Protein AF-A0A9D8RLW2-F1 (afdb_monomer)

Solvent-accessible surface area (backbone atoms only — not comparable to full-atom values): 8619 Å² total; per-residue (Å²): 108,73,50,72,47,63,92,39,32,85,87,70,23,30,40,38,36,20,37,37,84,86,62,65,94,72,79,69,59,68,61,50,31,61,76,66,73,59,74,94,53,50,32,35,43,33,32,43,37,60,56,67,81,75,55,50,74,68,52,49,51,48,41,42,62,73,48,39,50,68,88,80,29,46,44,79,45,96,89,67,26,41,35,34,46,24,31,78,54,54,50,82,45,89,89,38,51,85,58,30,73,40,69,90,60,69,53,73,65,57,50,49,56,49,63,75,45,42,76,80,69,71,77,69,81,88,75,81,66,67,37,70,59,50,56,57,56,58,76,46,100,48,80,47,70

Structure (mmCIF, N/CA/C/O backbone):
data_AF-A0A9D8RLW2-F1
#
_entry.id   AF-A0A9D8RLW2-F1
#
loop_
_atom_site.group_PDB
_atom_site.id
_atom_site.type_symbol
_atom_site.label_atom_id
_atom_site.label_alt_id
_atom_site.label_comp_id
_atom_site.label_asym_id
_atom_site.label_entity_id
_atom_site.label_seq_id
_atom_site.pdbx_PDB_ins_code
_atom_site.Cartn_x
_atom_site.Cartn_y
_atom_site.Cartn_z
_atom_site.occupancy
_atom_site.B_iso_or_equiv
_atom_site.auth_seq_id
_atom_site.auth_comp_id
_atom_site.auth_asym_id
_atom_site.auth_atom_id
_atom_site.pdbx_PDB_model_num
ATOM 1 N N . ILE A 1 1 ? -6.262 9.352 7.633 1.00 93.19 1 ILE A N 1
ATOM 2 C CA . ILE A 1 1 ? -6.408 8.859 6.245 1.00 93.19 1 ILE A CA 1
ATOM 3 C C . ILE A 1 1 ? -6.520 10.095 5.387 1.00 93.19 1 ILE A C 1
ATOM 5 O O . ILE A 1 1 ? -7.357 10.932 5.705 1.00 93.19 1 ILE A O 1
ATOM 9 N N . SER A 1 2 ? -5.637 10.241 4.405 1.00 91.62 2 SER A N 1
ATOM 10 C CA . SER A 1 2 ? -5.565 11.438 3.558 1.00 91.62 2 SER A CA 1
ATOM 11 C C . SER A 1 2 ? -5.993 11.162 2.119 1.00 91.62 2 SER A C 1
ATOM 13 O O . SER A 1 2 ? -6.485 12.068 1.457 1.00 91.62 2 SER A O 1
ATOM 15 N N . LEU A 1 3 ? -5.854 9.917 1.648 1.00 97.00 3 LEU A N 1
ATOM 16 C CA . LEU A 1 3 ? -6.233 9.496 0.300 1.00 97.00 3 LEU A CA 1
ATOM 17 C C . LEU A 1 3 ? -6.981 8.159 0.342 1.00 97.00 3 LEU A C 1
ATOM 19 O O . LEU A 1 3 ? -6.824 7.369 1.279 1.00 97.00 3 LEU A O 1
ATOM 23 N N . PHE A 1 4 ? -7.759 7.900 -0.702 1.00 96.94 4 PHE A N 1
ATOM 24 C CA . PHE A 1 4 ? -8.468 6.645 -0.928 1.00 96.94 4 PHE A CA 1
ATOM 25 C C . PHE A 1 4 ? -8.503 6.318 -2.424 1.00 96.94 4 PHE A C 1
ATOM 27 O O . PHE A 1 4 ? -8.274 7.190 -3.264 1.00 96.94 4 PHE A O 1
ATOM 34 N N . ASP A 1 5 ? -8.790 5.063 -2.751 1.00 96.94 5 ASP A N 1
ATOM 35 C CA . ASP A 1 5 ? -8.936 4.591 -4.124 1.00 96.94 5 ASP A CA 1
ATOM 36 C C . ASP A 1 5 ? -10.059 3.549 -4.205 1.00 96.94 5 ASP A C 1
ATOM 38 O O . ASP A 1 5 ? -10.077 2.561 -3.466 1.00 96.94 5 ASP A O 1
ATOM 42 N N . THR A 1 6 ? -11.019 3.815 -5.092 1.00 96.62 6 THR A N 1
ATOM 43 C CA . THR A 1 6 ? -12.257 3.048 -5.265 1.00 96.62 6 THR A CA 1
ATOM 44 C C . THR A 1 6 ? -12.236 2.120 -6.475 1.00 96.62 6 THR A C 1
ATOM 46 O O . THR A 1 6 ? -13.228 1.454 -6.744 1.00 96.62 6 THR A O 1
ATOM 49 N N . ARG A 1 7 ? -11.123 2.014 -7.211 1.00 95.88 7 ARG A N 1
ATOM 50 C CA . ARG A 1 7 ? -11.063 1.217 -8.453 1.00 95.88 7 ARG A CA 1
ATOM 51 C C . ARG A 1 7 ? -11.430 -0.265 -8.282 1.00 95.88 7 ARG A C 1
ATOM 53 O O . ARG A 1 7 ? -11.754 -0.911 -9.269 1.00 95.88 7 ARG A O 1
ATOM 60 N N . PHE A 1 8 ? -11.401 -0.797 -7.057 1.00 96.19 8 PHE A N 1
ATOM 61 C CA . PHE A 1 8 ? -11.710 -2.200 -6.744 1.00 96.19 8 PHE A CA 1
ATOM 62 C C . PHE A 1 8 ? -13.019 -2.393 -5.961 1.00 96.19 8 PHE A C 1
ATOM 64 O O . PHE A 1 8 ? -13.349 -3.522 -5.588 1.00 96.19 8 PHE A O 1
ATOM 71 N N . THR A 1 9 ? -13.777 -1.325 -5.690 1.00 96.50 9 THR A N 1
ATOM 72 C CA . THR A 1 9 ? -14.960 -1.425 -4.824 1.00 96.50 9 THR A CA 1
ATOM 73 C C . THR A 1 9 ? -16.113 -2.148 -5.502 1.00 96.50 9 THR A C 1
ATOM 75 O O . THR A 1 9 ? -16.766 -2.958 -4.857 1.00 96.50 9 THR A O 1
ATOM 78 N N . GLU A 1 10 ? -16.361 -1.899 -6.788 1.00 94.69 10 GLU A N 1
ATOM 79 C CA . GLU A 1 10 ? -17.498 -2.503 -7.498 1.00 94.69 10 GLU A CA 1
ATOM 80 C C . GLU A 1 10 ? -17.283 -3.996 -7.764 1.00 94.69 10 GLU A C 1
ATOM 82 O O . GLU A 1 10 ? -18.154 -4.812 -7.474 1.00 94.69 10 GLU A O 1
ATOM 87 N N . GLU A 1 11 ? -16.105 -4.363 -8.272 1.00 95.44 11 GLU A N 1
ATOM 88 C CA . GLU A 1 11 ? -15.806 -5.742 -8.668 1.00 95.44 11 GLU A CA 1
ATOM 89 C C . GLU A 1 11 ? -15.497 -6.642 -7.463 1.00 95.44 11 GLU A C 1
ATOM 91 O O . GLU A 1 11 ? -15.974 -7.774 -7.385 1.00 95.44 11 GLU A O 1
ATOM 96 N N . TYR A 1 12 ? -14.737 -6.131 -6.489 1.00 95.19 12 TYR A N 1
ATOM 97 C CA . TYR A 1 12 ? -14.211 -6.940 -5.384 1.00 95.19 12 TYR A CA 1
ATOM 98 C C . TYR A 1 12 ? -14.771 -6.552 -4.013 1.00 95.19 12 TYR A C 1
ATOM 100 O O . TYR A 1 12 ? -14.544 -7.262 -3.034 1.00 95.19 12 TYR A O 1
ATOM 108 N N . GLY A 1 13 ? -15.496 -5.435 -3.899 1.00 96.81 13 GLY A N 1
ATOM 109 C CA . GLY A 1 13 ? -15.886 -4.892 -2.596 1.00 96.81 13 GLY A CA 1
ATOM 110 C C . GLY A 1 13 ? -14.693 -4.399 -1.774 1.00 96.81 13 GLY A C 1
ATOM 111 O O . GLY A 1 13 ? -14.792 -4.376 -0.547 1.00 96.81 13 GLY A O 1
ATOM 112 N N . LEU A 1 14 ? -13.571 -4.064 -2.426 1.00 98.00 14 LEU A N 1
ATOM 113 C CA . LEU A 1 14 ? -12.320 -3.656 -1.789 1.00 98.00 14 LEU A CA 1
ATOM 114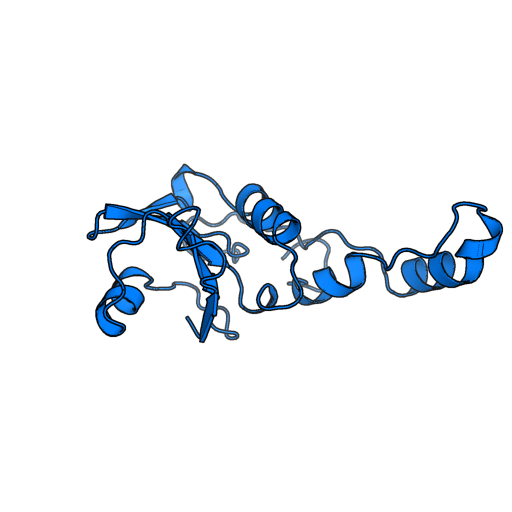 C C . LEU A 1 14 ? -12.120 -2.141 -1.891 1.00 98.00 14 LEU A C 1
ATOM 116 O O . LEU A 1 14 ? -11.953 -1.603 -2.985 1.00 98.00 14 LEU A O 1
ATOM 120 N N . LEU A 1 15 ? -12.076 -1.469 -0.742 1.00 98.44 15 LEU A N 1
ATOM 121 C CA . LEU A 1 15 ? -11.678 -0.068 -0.632 1.00 98.44 15 LEU A CA 1
ATOM 122 C C . LEU A 1 15 ? -10.208 0.029 -0.230 1.00 98.44 15 LEU A C 1
ATOM 124 O O . LEU A 1 15 ? -9.788 -0.558 0.772 1.00 98.44 15 LEU A O 1
ATOM 128 N N . LEU A 1 16 ? -9.427 0.808 -0.974 1.00 98.50 16 LEU A N 1
ATOM 129 C CA . LEU A 1 16 ? -8.058 1.113 -0.580 1.00 98.50 16 LEU A CA 1
ATOM 130 C C . LEU A 1 16 ? -8.022 2.451 0.145 1.00 98.50 16 LEU A C 1
ATOM 132 O O . LEU A 1 16 ? -8.545 3.453 -0.342 1.00 98.50 16 LEU A O 1
ATOM 136 N N . LEU A 1 17 ? -7.370 2.465 1.300 1.00 98.56 17 LEU A N 1
ATOM 137 C CA . LEU A 1 17 ? -7.137 3.660 2.095 1.00 98.56 17 LEU A CA 1
ATOM 138 C C . LEU A 1 17 ? -5.639 3.887 2.227 1.00 98.56 17 LEU A C 1
ATOM 140 O O . LEU A 1 17 ? -4.860 2.943 2.349 1.00 98.56 17 LEU A O 1
ATOM 144 N N . PHE A 1 18 ? -5.237 5.149 2.279 1.00 98.31 18 PHE A N 1
ATOM 145 C CA . PHE A 1 18 ? -3.853 5.526 2.514 1.00 98.31 18 PHE A CA 1
ATOM 146 C C . PHE A 1 18 ? -3.768 6.373 3.782 1.00 98.31 18 PHE A C 1
ATOM 148 O O . PHE A 1 18 ? -4.536 7.321 4.002 1.00 98.31 18 PHE A O 1
ATOM 155 N N . ALA A 1 19 ? -2.853 5.983 4.665 1.00 97.69 19 ALA A N 1
ATOM 156 C CA . ALA A 1 19 ? -2.574 6.713 5.887 1.00 97.69 19 ALA A CA 1
ATOM 157 C C . ALA A 1 19 ? -2.074 8.127 5.586 1.00 97.69 19 ALA A C 1
ATOM 159 O O . ALA A 1 19 ? -1.696 8.453 4.466 1.00 97.69 19 ALA A O 1
ATOM 160 N N . ASP A 1 20 ? -2.083 8.962 6.618 1.00 96.44 20 ASP A N 1
ATOM 161 C CA . ASP A 1 20 ? -1.548 10.312 6.515 1.00 96.44 20 ASP A CA 1
ATOM 162 C C . ASP A 1 20 ? -0.023 10.300 6.301 1.00 96.44 20 ASP A C 1
ATOM 164 O O . ASP A 1 20 ? 0.667 9.394 6.785 1.00 96.44 20 ASP A O 1
ATOM 168 N N . GLU A 1 21 ? 0.501 11.312 5.606 1.00 93.75 21 GLU A N 1
ATOM 169 C CA . GLU A 1 21 ? 1.930 11.449 5.308 1.00 93.75 21 GLU A CA 1
ATOM 170 C C . GLU A 1 21 ? 2.786 11.540 6.578 1.00 93.75 21 GLU A C 1
ATOM 172 O O . GLU A 1 21 ? 3.919 11.061 6.581 1.00 93.75 21 GLU A O 1
ATOM 177 N N . CYS A 1 22 ? 2.232 12.046 7.688 1.00 93.38 22 CYS A N 1
ATOM 178 C CA . CYS A 1 22 ? 2.922 12.073 8.982 1.00 93.38 22 CYS A CA 1
ATOM 179 C C . CYS A 1 22 ? 3.165 10.683 9.606 1.00 93.38 22 CYS A C 1
ATOM 181 O O . CYS A 1 22 ? 3.783 10.590 10.667 1.00 93.38 22 CYS A O 1
ATOM 183 N N . ARG A 1 23 ? 2.693 9.601 8.966 1.00 89.75 23 ARG A N 1
ATOM 184 C CA . ARG A 1 23 ? 2.850 8.197 9.389 1.00 89.75 23 ARG A CA 1
ATOM 185 C C . ARG A 1 23 ? 2.405 7.964 10.840 1.00 89.75 23 ARG A C 1
ATOM 187 O O . ARG A 1 23 ? 3.198 7.541 11.685 1.00 89.75 23 ARG A O 1
ATOM 194 N N . PRO A 1 24 ? 1.119 8.199 11.150 1.00 93.25 24 PRO A N 1
ATOM 195 C CA . PRO A 1 24 ? 0.625 8.086 12.512 1.00 93.25 24 PRO A CA 1
ATOM 196 C C . PRO A 1 24 ? 0.736 6.643 13.027 1.00 93.25 24 PRO A C 1
ATOM 198 O O . PRO A 1 24 ? 0.414 5.679 12.324 1.00 93.25 24 PRO A O 1
ATOM 201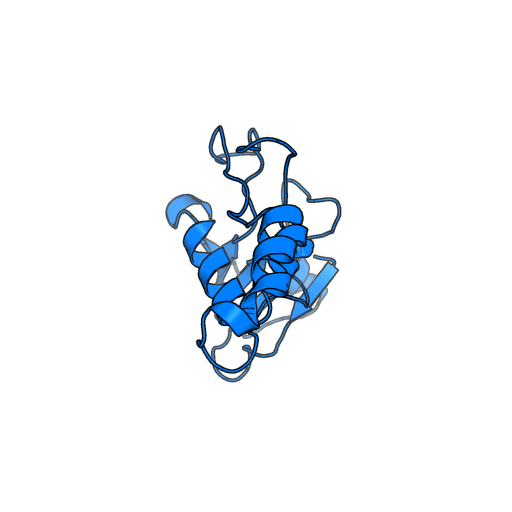 N N . ALA A 1 25 ? 1.130 6.489 14.294 1.00 91.56 25 ALA A N 1
ATOM 202 C CA . ALA A 1 25 ? 1.280 5.181 14.940 1.00 91.56 25 ALA A CA 1
ATOM 203 C C . ALA A 1 25 ? -0.023 4.358 14.925 1.00 91.56 25 ALA A C 1
ATOM 205 O O . ALA A 1 25 ? 0.002 3.133 14.807 1.00 91.56 25 ALA A O 1
ATOM 206 N N . LYS A 1 26 ? -1.175 5.032 15.003 1.00 92.31 26 LYS A N 1
ATOM 207 C CA . LYS A 1 26 ? -2.506 4.431 14.904 1.00 92.31 26 LYS A CA 1
ATOM 208 C C . LYS A 1 26 ? -3.333 5.173 13.864 1.00 92.31 26 LYS A C 1
ATOM 210 O O . LYS A 1 26 ? -3.256 6.393 13.767 1.00 92.31 26 LYS A O 1
ATOM 215 N N . VAL A 1 27 ? -4.138 4.426 13.120 1.00 96.38 27 VAL A N 1
ATOM 216 C CA . VAL A 1 27 ? -5.139 4.964 12.200 1.00 96.38 27 VAL A CA 1
ATOM 217 C C . VAL A 1 27 ? -6.478 4.382 12.609 1.00 96.38 27 VAL A C 1
ATOM 219 O O . VAL A 1 27 ? -6.628 3.163 12.659 1.00 96.38 27 VAL A O 1
ATOM 222 N N . ASP A 1 28 ? -7.424 5.257 12.924 1.00 96.69 28 ASP A N 1
ATOM 223 C CA . ASP A 1 28 ? -8.794 4.867 13.223 1.00 96.69 28 ASP A CA 1
ATOM 224 C C . ASP A 1 28 ? -9.590 4.805 11.915 1.00 96.69 28 ASP A C 1
ATOM 226 O O . ASP A 1 28 ? -10.055 5.820 11.390 1.00 96.69 28 ASP A O 1
ATOM 230 N N . VAL A 1 29 ? -9.627 3.609 11.325 1.00 98.00 29 VAL A N 1
ATOM 231 C CA . VAL A 1 29 ? -10.344 3.361 10.068 1.00 98.00 29 VAL A CA 1
ATOM 232 C C . VAL A 1 29 ? -11.847 3.418 10.298 1.00 98.00 29 VAL A C 1
ATOM 234 O O . VAL A 1 29 ? -12.554 4.006 9.491 1.00 98.00 29 VAL A O 1
ATOM 237 N N . GLU A 1 30 ? -12.332 2.865 11.406 1.00 96.88 30 GLU A N 1
ATOM 238 C CA . GLU A 1 30 ? -13.759 2.813 11.717 1.00 96.88 30 GLU A CA 1
ATOM 239 C C . GLU A 1 30 ? -14.347 4.220 11.864 1.00 96.88 30 GLU A C 1
ATOM 241 O O . GLU A 1 30 ? -15.344 4.559 11.224 1.00 96.88 30 GLU A O 1
ATOM 246 N N . GLU A 1 31 ? -13.663 5.088 12.611 1.00 97.06 31 GLU A N 1
ATOM 247 C CA . GLU A 1 31 ? -14.063 6.485 12.744 1.00 97.06 31 GLU A CA 1
ATOM 248 C C . GLU A 1 31 ? -14.020 7.228 11.401 1.00 97.06 31 GLU A C 1
ATOM 250 O O . GLU A 1 31 ? -14.863 8.090 11.140 1.00 97.06 31 GLU A O 1
ATOM 255 N N . TYR A 1 32 ? -13.066 6.895 10.525 1.00 97.69 32 TYR A N 1
ATOM 256 C CA . TYR A 1 32 ? -13.011 7.463 9.181 1.00 97.69 32 TYR A CA 1
ATOM 257 C C . TYR A 1 32 ? -14.204 7.029 8.324 1.00 97.69 32 TYR A C 1
ATOM 259 O O . TYR A 1 32 ? -14.834 7.891 7.711 1.00 97.69 32 TYR A O 1
ATOM 267 N N . LEU A 1 33 ? -14.555 5.739 8.299 1.00 97.19 33 LEU A N 1
ATOM 268 C CA . LEU A 1 33 ? -15.722 5.251 7.553 1.00 97.19 33 LEU A CA 1
ATOM 269 C C . LEU A 1 33 ? -17.002 5.926 8.051 1.00 97.19 33 LEU A C 1
ATOM 271 O O . LEU A 1 33 ? -17.756 6.494 7.259 1.00 97.19 33 LEU A O 1
ATOM 275 N N . ARG A 1 34 ? -17.188 5.960 9.378 1.00 96.12 34 ARG A N 1
ATOM 276 C CA . ARG A 1 34 ? -18.351 6.568 10.032 1.00 96.12 34 ARG A CA 1
ATOM 277 C C . ARG A 1 34 ? -18.490 8.049 9.690 1.00 96.12 34 ARG A C 1
ATOM 279 O O . ARG A 1 34 ? -19.570 8.490 9.304 1.00 96.12 34 ARG A O 1
ATOM 286 N N . LYS A 1 35 ? -17.408 8.827 9.813 1.00 97.19 35 LYS A N 1
ATOM 287 C CA . LYS A 1 35 ? -17.409 10.270 9.508 1.00 97.19 35 LYS A CA 1
ATOM 288 C C . LYS A 1 35 ? -17.717 10.576 8.046 1.00 97.19 35 LYS A C 1
ATOM 290 O O . LYS A 1 35 ? -18.293 11.622 7.770 1.00 97.19 35 LYS A O 1
ATOM 295 N N . ASN A 1 36 ? -17.332 9.688 7.134 1.00 96.75 36 ASN A N 1
ATOM 296 C CA . ASN A 1 36 ? -17.521 9.877 5.697 1.00 96.75 36 ASN A CA 1
ATOM 297 C C . ASN A 1 36 ? -18.753 9.142 5.149 1.00 96.75 36 ASN A C 1
ATOM 299 O O . ASN A 1 36 ? -18.957 9.134 3.939 1.00 96.75 36 ASN A O 1
ATOM 303 N N . ASN A 1 37 ? -19.578 8.547 6.018 1.00 95.50 37 ASN A N 1
ATOM 304 C CA . ASN A 1 37 ? -20.766 7.785 5.634 1.00 95.50 37 ASN A CA 1
ATOM 305 C C . ASN A 1 37 ? -20.462 6.685 4.592 1.00 95.50 37 ASN A C 1
ATOM 307 O O . ASN A 1 37 ? -21.233 6.469 3.656 1.00 95.50 37 AS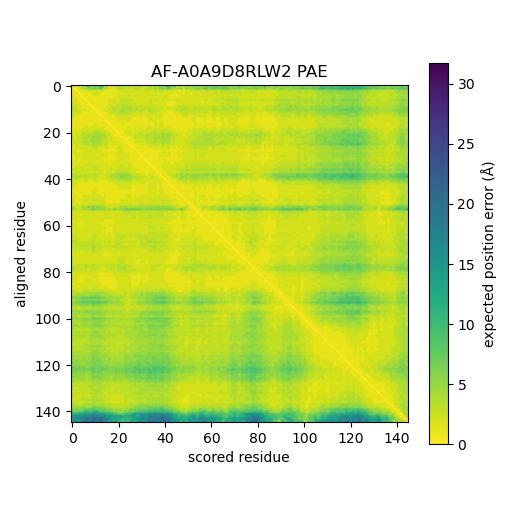N A O 1
ATOM 311 N N . ILE A 1 38 ? -19.310 6.025 4.742 1.00 94.94 38 ILE A N 1
ATOM 312 C CA . ILE A 1 38 ? -18.880 4.918 3.886 1.00 94.94 38 ILE A CA 1
ATOM 313 C C . ILE A 1 38 ? -19.406 3.623 4.498 1.00 94.94 38 ILE A C 1
ATOM 315 O O . ILE A 1 38 ? -19.054 3.292 5.626 1.00 94.94 38 ILE A O 1
ATOM 319 N N . HIS A 1 39 ? -20.216 2.895 3.732 1.00 90.38 39 HIS A N 1
ATOM 320 C CA . HIS A 1 39 ? -20.864 1.643 4.136 1.00 90.38 39 HIS A CA 1
ATOM 321 C C . HIS A 1 39 ? -20.843 0.644 2.973 1.00 90.38 39 HIS A C 1
ATOM 323 O O . HIS A 1 39 ? -20.488 1.007 1.851 1.00 90.38 39 HIS A O 1
ATOM 329 N N . ASN A 1 40 ?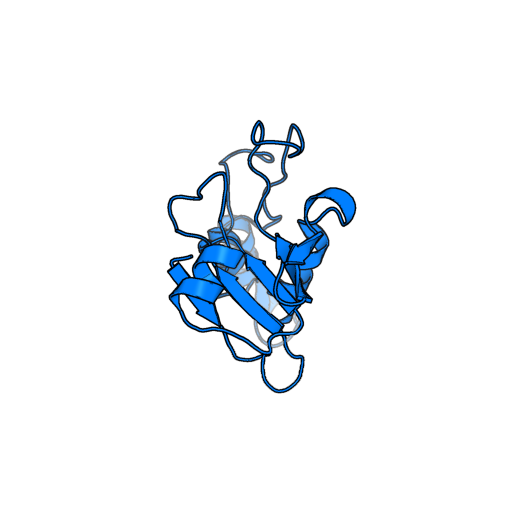 -21.283 -0.596 3.215 1.00 89.31 40 ASN A N 1
ATOM 330 C CA . ASN A 1 40 ? -21.402 -1.662 2.204 1.00 89.31 40 ASN A CA 1
ATOM 331 C C . ASN A 1 40 ? -20.080 -2.039 1.507 1.00 89.31 40 ASN A C 1
ATOM 333 O O . ASN A 1 40 ? -20.081 -2.557 0.389 1.00 89.31 40 ASN A O 1
ATOM 337 N N . ILE A 1 41 ? -18.949 -1.808 2.170 1.00 95.62 41 ILE A N 1
ATOM 338 C CA . ILE A 1 41 ? -17.638 -2.292 1.738 1.00 95.62 41 ILE A CA 1
ATOM 339 C C . ILE A 1 41 ? -17.402 -3.658 2.382 1.00 95.62 41 ILE A C 1
ATOM 341 O O . ILE A 1 41 ? -17.786 -3.877 3.521 1.00 95.62 41 ILE A O 1
ATOM 345 N N . LYS A 1 42 ? -16.798 -4.607 1.665 1.00 97.31 42 LYS A N 1
ATOM 346 C CA . LYS A 1 42 ? -16.495 -5.936 2.231 1.00 97.31 42 LYS A CA 1
ATOM 347 C C . LYS A 1 42 ? -15.101 -5.966 2.841 1.00 97.31 42 LYS A C 1
ATOM 349 O O . LYS A 1 42 ? -14.897 -6.500 3.930 1.00 97.31 42 LYS A O 1
ATOM 354 N N . TYR A 1 43 ? -14.147 -5.382 2.123 1.00 98.31 43 TYR A N 1
ATOM 355 C CA . TYR A 1 43 ? -12.729 -5.441 2.432 1.00 98.31 43 TYR A CA 1
ATOM 356 C C . TYR A 1 43 ? -12.122 -4.046 2.407 1.00 98.31 43 TYR A C 1
ATOM 358 O O . TYR A 1 43 ? -12.441 -3.227 1.545 1.00 98.31 43 TYR A O 1
ATOM 366 N N . ILE A 1 44 ? -11.200 -3.791 3.326 1.00 98.62 44 ILE A N 1
ATOM 367 C CA . ILE A 1 44 ? -10.442 -2.545 3.377 1.00 98.62 44 ILE A CA 1
ATOM 368 C C . ILE A 1 44 ? -8.964 -2.890 3.471 1.00 98.62 44 ILE A C 1
ATOM 370 O O . ILE A 1 44 ? -8.564 -3.637 4.359 1.00 98.62 44 ILE A O 1
ATOM 374 N N . ALA A 1 45 ? -8.145 -2.313 2.597 1.00 98.50 45 ALA A N 1
ATOM 375 C CA . ALA A 1 45 ? -6.693 -2.389 2.706 1.00 98.50 45 ALA A CA 1
ATOM 376 C C . ALA A 1 45 ? -6.124 -0.996 2.988 1.00 98.50 45 ALA A C 1
ATOM 378 O O . ALA A 1 45 ? -6.342 -0.058 2.220 1.00 98.50 45 ALA A O 1
ATOM 379 N N . LEU A 1 46 ? -5.410 -0.857 4.105 1.00 98.69 46 LEU A N 1
ATOM 380 C CA . LEU A 1 46 ? -4.793 0.397 4.531 1.00 98.69 46 LEU A CA 1
ATOM 381 C C . LEU A 1 46 ? -3.288 0.380 4.240 1.00 98.69 46 LEU A C 1
ATOM 383 O O . LEU A 1 46 ? -2.564 -0.419 4.825 1.00 98.69 46 LEU A O 1
ATOM 387 N N . PHE A 1 47 ? -2.806 1.304 3.414 1.00 98.25 47 PHE A N 1
ATOM 388 C CA . PHE A 1 47 ? -1.397 1.433 3.025 1.00 98.25 47 PHE A CA 1
ATOM 389 C C . PHE A 1 47 ? -0.738 2.698 3.589 1.00 98.25 47 PHE A C 1
ATOM 391 O O . PHE A 1 47 ? -1.409 3.608 4.082 1.00 98.25 47 PHE A O 1
ATOM 398 N N . ASP A 1 48 ? 0.597 2.761 3.539 1.00 96.56 48 ASP A N 1
ATOM 399 C CA . ASP A 1 48 ? 1.326 4.013 3.767 1.00 96.56 48 ASP A CA 1
ATOM 400 C C . ASP A 1 48 ? 0.971 5.035 2.677 1.00 96.56 48 ASP A C 1
ATOM 402 O O . ASP A 1 48 ? 0.721 4.667 1.528 1.00 96.56 48 ASP A O 1
ATOM 406 N N . TYR A 1 49 ? 1.021 6.325 3.018 1.00 97.12 49 TYR A N 1
ATOM 407 C CA . TYR A 1 49 ? 0.777 7.425 2.080 1.00 97.12 49 TYR A CA 1
ATOM 408 C C . TYR A 1 49 ? 1.589 7.291 0.783 1.00 97.12 49 TYR A C 1
ATOM 410 O O . TYR A 1 49 ? 1.076 7.484 -0.316 1.00 97.12 49 TYR A O 1
ATOM 418 N N . GLN A 1 50 ? 2.856 6.890 0.903 1.00 95.31 50 GLN A N 1
ATOM 419 C CA . GLN A 1 50 ? 3.806 6.807 -0.204 1.00 95.31 50 GLN A CA 1
ATOM 420 C C . G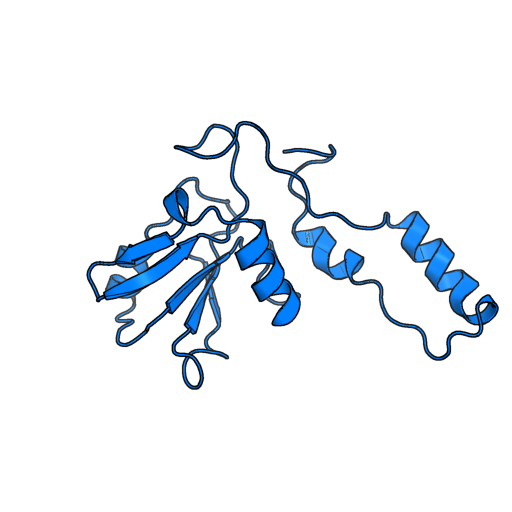LN A 1 50 ? 3.455 5.737 -1.255 1.00 95.31 50 GLN A C 1
ATOM 422 O O . GLN A 1 50 ? 4.000 5.774 -2.361 1.00 95.31 50 GLN A O 1
ATOM 427 N N . ALA A 1 51 ? 2.545 4.808 -0.941 1.00 96.44 51 ALA A N 1
ATOM 428 C CA . ALA A 1 51 ? 2.021 3.839 -1.901 1.00 96.44 51 ALA A CA 1
ATOM 429 C C . ALA A 1 51 ? 0.941 4.434 -2.829 1.00 96.44 51 ALA A C 1
ATOM 431 O O . ALA A 1 51 ? 0.645 3.848 -3.870 1.00 96.44 51 ALA A O 1
ATOM 432 N N . ALA A 1 52 ? 0.359 5.589 -2.488 1.00 95.81 52 ALA A N 1
ATOM 433 C CA . ALA A 1 52 ? -0.748 6.186 -3.231 1.00 95.81 52 ALA A CA 1
ATOM 434 C C . ALA A 1 52 ? -0.297 6.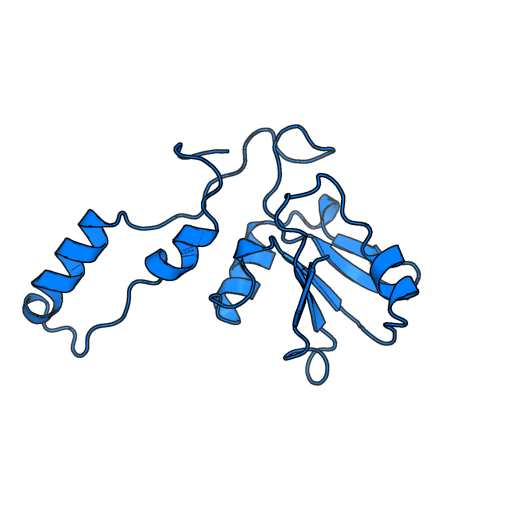761 -4.581 1.00 95.81 52 ALA A C 1
ATOM 436 O O . ALA A 1 52 ? 0.519 7.683 -4.630 1.00 95.81 52 ALA A O 1
ATOM 437 N N . GLY A 1 53 ? -0.842 6.232 -5.684 1.00 90.94 53 GLY A N 1
ATOM 438 C CA . GLY A 1 53 ? -0.622 6.733 -7.047 1.00 90.94 53 GLY A CA 1
ATOM 439 C C . GLY A 1 53 ? 0.356 5.922 -7.915 1.00 90.94 53 GLY A C 1
ATOM 440 O O . GLY A 1 53 ? -0.062 5.438 -8.962 1.00 90.94 53 GLY A O 1
ATOM 441 N N . PRO A 1 54 ? 1.645 5.759 -7.548 1.00 86.81 54 PRO A N 1
ATOM 442 C CA . PRO A 1 54 ? 2.658 5.170 -8.427 1.00 86.81 54 PRO A CA 1
ATOM 443 C C . PRO A 1 54 ? 2.638 3.636 -8.448 1.00 86.81 54 PRO A C 1
ATOM 445 O O . PRO A 1 54 ? 3.334 3.040 -9.267 1.00 86.81 54 PRO A O 1
ATOM 448 N N . MET A 1 55 ? 1.914 3.003 -7.523 1.00 95.44 55 MET A N 1
ATOM 449 C CA . MET A 1 55 ? 1.851 1.551 -7.399 1.00 95.44 55 MET A CA 1
ATOM 450 C C . MET A 1 55 ? 0.796 0.976 -8.342 1.00 95.44 55 MET A C 1
ATOM 452 O O . MET A 1 55 ? -0.332 1.467 -8.427 1.00 95.44 55 MET A O 1
ATOM 456 N N . THR A 1 56 ? 1.165 -0.094 -9.037 1.00 95.62 56 THR A N 1
ATOM 457 C CA . THR A 1 56 ? 0.231 -0.910 -9.816 1.00 95.62 56 THR A CA 1
ATOM 458 C C . THR A 1 56 ? -0.627 -1.781 -8.886 1.00 95.62 56 THR A C 1
ATOM 460 O O . THR A 1 56 ? -0.273 -1.965 -7.717 1.00 95.62 56 THR A O 1
ATOM 463 N N . PRO A 1 57 ? -1.732 -2.374 -9.377 1.00 96.50 57 PRO A N 1
ATOM 464 C CA . PRO A 1 57 ? -2.526 -3.315 -8.585 1.00 96.50 57 PRO A CA 1
ATOM 465 C C . PRO A 1 57 ? -1.691 -4.478 -8.025 1.00 96.50 57 PRO A C 1
ATOM 467 O O . PRO A 1 57 ? -1.825 -4.832 -6.856 1.00 96.50 57 PRO A O 1
ATOM 470 N N . SER A 1 58 ? -0.770 -5.019 -8.828 1.00 96.25 58 SER A N 1
ATOM 471 C CA . SER A 1 58 ? 0.132 -6.096 -8.405 1.00 96.25 58 SER A CA 1
ATOM 472 C C . SER A 1 58 ? 1.109 -5.649 -7.317 1.00 96.25 58 SER A C 1
ATOM 474 O O . SER A 1 58 ? 1.382 -6.415 -6.396 1.00 96.25 58 SER A O 1
ATOM 476 N N . ASP A 1 59 ? 1.604 -4.408 -7.383 1.00 96.62 59 ASP A N 1
ATOM 477 C CA . ASP A 1 59 ? 2.479 -3.861 -6.342 1.00 96.62 59 ASP A CA 1
ATOM 478 C C . ASP A 1 59 ? 1.717 -3.715 -5.015 1.00 96.62 59 ASP A C 1
ATOM 480 O O . ASP A 1 59 ? 2.235 -4.073 -3.962 1.00 96.62 59 ASP A O 1
ATOM 484 N N . LEU A 1 60 ? 0.469 -3.234 -5.057 1.00 97.38 60 LEU A N 1
ATOM 485 C CA . LEU A 1 60 ? -0.379 -3.083 -3.869 1.00 97.38 60 LEU A CA 1
ATOM 486 C C . LEU A 1 60 ? -0.733 -4.435 -3.247 1.00 97.38 60 LEU A C 1
ATOM 488 O O . LEU A 1 60 ? -0.663 -4.580 -2.028 1.00 97.38 60 LEU A O 1
ATOM 492 N N . LEU A 1 61 ? -1.053 -5.437 -4.071 1.00 96.94 61 LEU A N 1
ATOM 493 C CA . LEU A 1 61 ? -1.265 -6.804 -3.599 1.00 96.94 61 LEU A CA 1
ATOM 494 C C . LEU A 1 61 ? 0.001 -7.357 -2.936 1.00 96.94 61 LEU A C 1
ATOM 496 O O . LEU A 1 61 ? -0.067 -7.909 -1.839 1.00 96.94 61 LEU A O 1
ATOM 500 N N . TRP A 1 62 ? 1.162 -7.177 -3.565 1.00 96.62 62 TRP A N 1
ATOM 501 C CA . TRP A 1 62 ? 2.435 -7.593 -2.983 1.00 96.62 62 TRP A CA 1
ATOM 502 C C . TRP A 1 62 ? 2.699 -6.915 -1.634 1.00 96.62 62 TRP A C 1
ATOM 504 O O . TRP A 1 62 ? 3.002 -7.612 -0.668 1.00 96.62 62 TRP A O 1
ATOM 514 N N . LEU A 1 63 ? 2.527 -5.593 -1.535 1.00 96.50 63 LEU A N 1
ATOM 515 C CA . LEU A 1 63 ? 2.702 -4.854 -0.280 1.00 96.50 63 LEU A CA 1
ATOM 516 C C . LEU A 1 63 ? 1.745 -5.347 0.809 1.00 96.50 63 LEU A C 1
ATOM 518 O O . LEU A 1 63 ? 2.171 -5.558 1.942 1.00 96.50 63 LEU A O 1
ATOM 522 N N . ALA A 1 64 ? 0.477 -5.575 0.462 1.00 97.19 64 ALA A N 1
ATOM 523 C CA . ALA A 1 64 ? -0.528 -6.093 1.382 1.00 97.19 64 ALA A CA 1
ATOM 524 C C . ALA A 1 64 ? -0.143 -7.459 1.957 1.00 97.19 64 ALA A C 1
ATOM 526 O O . ALA A 1 64 ? -0.266 -7.683 3.158 1.00 97.19 64 ALA A O 1
ATOM 527 N N . MET A 1 65 ? 0.378 -8.354 1.121 1.00 95.25 65 MET A N 1
ATOM 528 C CA . MET A 1 65 ? 0.777 -9.688 1.565 1.00 95.25 65 MET A CA 1
ATOM 529 C C . MET A 1 65 ? 2.121 -9.693 2.301 1.00 95.25 65 MET A C 1
ATOM 531 O O . MET A 1 65 ? 2.300 -10.466 3.238 1.00 95.25 65 MET A O 1
ATOM 535 N N . ALA A 1 66 ? 3.069 -8.846 1.897 1.00 94.69 66 ALA A N 1
ATOM 536 C CA . ALA A 1 66 ? 4.413 -8.816 2.469 1.00 94.69 66 ALA A CA 1
ATOM 537 C C . ALA A 1 66 ? 4.474 -8.100 3.826 1.00 94.69 66 ALA A C 1
ATOM 539 O O . ALA A 1 66 ? 5.283 -8.467 4.680 1.00 94.69 66 ALA A O 1
ATOM 540 N N . ASN A 1 67 ? 3.630 -7.087 4.039 1.00 95.81 67 ASN A N 1
ATOM 541 C CA . ASN A 1 67 ? 3.696 -6.252 5.239 1.00 95.81 67 ASN A CA 1
ATOM 542 C C . ASN A 1 67 ? 2.831 -6.758 6.398 1.00 95.81 67 ASN A C 1
ATOM 544 O O . ASN A 1 67 ? 2.933 -6.218 7.505 1.00 95.81 67 ASN A O 1
ATOM 548 N N . SER A 1 68 ? 1.988 -7.765 6.172 1.00 95.25 68 SER A N 1
ATOM 549 C CA . SER A 1 68 ? 0.941 -8.135 7.120 1.00 95.25 68 SER A CA 1
ATOM 550 C C . SER A 1 68 ? 1.170 -9.490 7.793 1.00 95.25 68 SER A C 1
ATOM 552 O O . SER A 1 68 ? 1.473 -10.491 7.153 1.00 95.25 68 SER A O 1
ATOM 554 N N . ASP A 1 69 ? 0.965 -9.526 9.111 1.00 95.81 69 ASP A N 1
ATOM 555 C CA . ASP A 1 69 ? 0.726 -10.754 9.878 1.00 95.81 69 ASP A CA 1
ATOM 556 C C . ASP A 1 69 ? -0.787 -10.859 10.130 1.00 95.81 69 ASP A C 1
ATOM 558 O O . ASP A 1 69 ? -1.343 -9.953 10.762 1.00 95.81 69 ASP A O 1
ATOM 562 N N . PRO A 1 70 ? -1.469 -11.937 9.693 1.00 95.38 70 PRO A N 1
ATOM 563 C CA . PRO A 1 70 ? -2.918 -12.059 9.835 1.00 95.38 70 PRO A CA 1
ATOM 564 C C . PRO A 1 70 ? -3.440 -11.870 11.262 1.00 95.38 70 PRO A C 1
ATOM 566 O O . PRO A 1 70 ? -4.503 -11.291 11.448 1.00 95.38 70 PRO A O 1
ATOM 569 N N . ARG A 1 71 ? -2.704 -12.307 12.292 1.00 95.75 71 ARG A N 1
ATOM 570 C CA . ARG A 1 71 ? -3.160 -12.183 13.689 1.00 95.75 71 ARG A CA 1
ATOM 571 C C . ARG A 1 71 ? -3.097 -10.749 14.199 1.00 95.75 71 ARG A C 1
ATOM 573 O O . ARG A 1 71 ? -3.850 -10.390 15.099 1.00 95.75 71 ARG A O 1
ATOM 580 N N . ARG A 1 72 ? -2.165 -9.951 13.679 1.00 95.12 72 ARG A N 1
ATOM 581 C CA . ARG A 1 72 ? -1.925 -8.574 14.132 1.00 95.12 72 ARG A CA 1
ATOM 582 C C . ARG A 1 72 ? -2.690 -7.554 13.295 1.00 95.12 72 ARG A C 1
ATOM 584 O O . ARG A 1 72 ? -3.224 -6.589 13.842 1.00 95.12 72 ARG A O 1
ATOM 591 N N . ASP A 1 73 ? -2.673 -7.741 11.981 1.00 97.50 73 ASP A N 1
ATOM 592 C CA . ASP A 1 73 ? -3.018 -6.701 11.015 1.00 97.50 73 ASP A CA 1
ATOM 593 C C . ASP A 1 73 ? -4.394 -6.893 10.374 1.00 97.50 73 ASP A C 1
ATOM 595 O O . ASP A 1 73 ? -4.883 -5.959 9.740 1.00 97.50 73 ASP A O 1
ATOM 599 N N . VAL A 1 74 ? -5.030 -8.057 10.553 1.00 97.81 74 VAL A N 1
ATOM 600 C CA . VAL A 1 74 ? -6.399 -8.299 10.085 1.00 97.81 74 VAL A CA 1
ATOM 601 C C . VAL A 1 74 ? -7.388 -8.109 11.228 1.00 97.81 74 VAL A C 1
ATOM 603 O O . VAL A 1 74 ? -7.218 -8.672 12.310 1.00 97.81 74 VAL A O 1
ATOM 606 N N . LYS A 1 75 ? -8.433 -7.310 11.000 1.00 97.31 75 LYS A N 1
ATOM 607 C CA . LYS A 1 75 ? -9.480 -7.023 11.989 1.00 97.31 75 LYS A CA 1
ATOM 608 C C . LYS A 1 75 ? -10.857 -7.031 11.343 1.00 97.31 75 LYS A C 1
ATOM 610 O O . LYS A 1 75 ? -11.016 -6.509 10.246 1.00 97.31 75 LYS A O 1
ATOM 615 N N . LEU A 1 76 ? -11.845 -7.565 12.053 1.00 97.81 76 LEU A N 1
ATOM 616 C CA . LEU A 1 76 ? -13.254 -7.345 11.737 1.00 97.81 76 LEU A CA 1
ATOM 617 C C . LEU A 1 76 ? -13.696 -6.036 12.401 1.00 97.81 76 LEU A C 1
ATOM 619 O O . LEU A 1 76 ? -13.541 -5.889 13.615 1.00 97.81 76 LEU A O 1
ATOM 623 N N . LEU A 1 77 ? -14.183 -5.085 11.609 1.00 96.94 77 LEU A N 1
ATOM 624 C CA . LEU A 1 77 ? -14.715 -3.811 12.096 1.00 96.94 77 LEU A CA 1
ATOM 625 C C . LEU A 1 77 ? -16.187 -3.958 12.507 1.00 96.94 77 LEU A C 1
ATOM 627 O O . LEU A 1 77 ? -16.835 -4.957 12.187 1.00 96.94 77 LEU A O 1
ATOM 631 N N . SER A 1 78 ? -16.729 -2.967 13.219 1.00 94.38 78 SER A N 1
ATOM 632 C CA . SER A 1 78 ? -18.109 -3.024 13.726 1.00 94.38 78 SER A CA 1
ATOM 633 C C . SER A 1 78 ? -19.177 -3.082 12.625 1.00 94.38 78 SER A C 1
ATOM 635 O O . SER A 1 78 ? -20.235 -3.669 12.851 1.00 94.38 78 SER A O 1
ATOM 637 N N . GLY A 1 79 ? -18.901 -2.532 11.436 1.00 92.44 79 GLY A N 1
ATOM 638 C CA . GLY A 1 79 ? -19.779 -2.596 10.263 1.00 92.44 79 GLY A CA 1
ATOM 639 C C . GLY A 1 79 ? -19.738 -3.935 9.519 1.00 92.44 79 GLY A C 1
ATOM 640 O O . GLY A 1 79 ? -20.508 -4.140 8.582 1.00 92.44 79 GLY A O 1
ATOM 641 N N . GLY A 1 80 ? -18.887 -4.874 9.950 1.00 94.94 80 GLY A N 1
ATOM 642 C CA . GLY A 1 80 ? -18.703 -6.178 9.310 1.00 94.94 80 GLY A CA 1
ATOM 643 C C . GLY A 1 80 ? -17.607 -6.206 8.243 1.00 94.94 80 GLY A C 1
ATOM 644 O O . GLY A 1 80 ? -17.387 -7.252 7.633 1.00 94.94 80 GLY A O 1
ATOM 645 N N . GLU A 1 81 ? -16.895 -5.099 8.026 1.00 97.50 81 GLU A N 1
ATOM 646 C CA . GLU A 1 81 ? -15.786 -5.025 7.078 1.00 97.50 81 GLU A CA 1
ATOM 647 C C . GLU A 1 81 ? -14.541 -5.732 7.613 1.00 97.50 81 GLU A C 1
ATOM 649 O O . GLU A 1 81 ? -14.179 -5.607 8.787 1.00 97.50 81 GLU A O 1
ATOM 654 N N . LEU A 1 82 ? -13.826 -6.425 6.727 1.00 98.06 82 LEU A N 1
ATOM 655 C CA . LEU A 1 82 ? -12.512 -6.969 7.043 1.00 98.06 82 LEU A CA 1
ATOM 656 C C . LEU A 1 82 ? -11.427 -5.949 6.679 1.00 98.06 82 LEU A C 1
ATOM 658 O O . LEU A 1 82 ? -11.172 -5.684 5.503 1.00 98.06 82 LEU A O 1
ATOM 662 N N . LEU A 1 83 ? -10.769 -5.394 7.691 1.00 98.44 83 LEU A N 1
ATOM 663 C CA . LEU A 1 83 ? -9.624 -4.504 7.542 1.00 98.44 83 LEU A CA 1
ATOM 664 C C . LEU A 1 83 ? -8.320 -5.301 7.512 1.00 98.44 83 LEU A C 1
ATOM 666 O O . LEU A 1 83 ? -8.060 -6.084 8.420 1.00 98.44 83 LEU A O 1
ATOM 670 N N . LEU A 1 84 ? -7.469 -5.001 6.535 1.00 98.44 84 LEU A N 1
ATOM 671 C CA . LEU A 1 84 ? -6.058 -5.357 6.473 1.00 98.44 84 LEU A CA 1
ATOM 672 C C . LEU A 1 84 ? -5.199 -4.089 6.623 1.00 98.44 84 LEU A C 1
ATOM 674 O O . LEU A 1 84 ? -5.161 -3.244 5.726 1.00 98.44 84 LEU A O 1
ATOM 678 N N . ASP A 1 85 ? -4.478 -3.949 7.738 1.00 97.94 85 ASP A N 1
ATOM 679 C CA . ASP A 1 85 ? -3.439 -2.920 7.885 1.00 97.94 85 ASP A CA 1
ATOM 680 C C . ASP A 1 85 ? -2.160 -3.386 7.161 1.00 97.94 85 ASP A C 1
ATOM 682 O O . ASP A 1 85 ? -1.347 -4.142 7.697 1.00 97.94 85 ASP A O 1
ATOM 686 N N . ALA A 1 86 ? -1.988 -2.938 5.919 1.00 97.81 86 ALA A N 1
ATOM 687 C CA . ALA A 1 86 ? -0.854 -3.230 5.038 1.00 97.81 86 ALA A CA 1
ATOM 688 C C . ALA A 1 86 ? 0.291 -2.204 5.152 1.00 97.81 86 ALA A C 1
ATOM 690 O O . ALA A 1 86 ? 1.253 -2.236 4.376 1.00 97.81 86 ALA A O 1
ATOM 691 N N . ARG A 1 87 ? 0.213 -1.270 6.108 1.00 97.06 87 ARG A N 1
ATOM 692 C CA . ARG A 1 87 ? 1.264 -0.268 6.322 1.00 97.06 87 ARG A CA 1
ATOM 693 C C . ARG A 1 87 ? 2.548 -0.927 6.789 1.00 97.06 87 ARG A C 1
ATOM 695 O O . ARG A 1 87 ? 2.526 -1.922 7.515 1.00 97.06 87 ARG A O 1
ATOM 702 N N . SER A 1 88 ? 3.665 -0.307 6.453 1.00 95.00 88 SER A N 1
ATOM 703 C CA . SER A 1 88 ? 4.974 -0.639 6.994 1.00 95.00 88 SER A CA 1
ATOM 704 C C . SER A 1 88 ? 4.953 -0.539 8.518 1.00 95.00 88 SER A C 1
ATOM 706 O O . SER A 1 88 ? 4.385 0.397 9.093 1.00 95.00 88 SER A O 1
ATOM 708 N N . LYS A 1 89 ? 5.575 -1.498 9.204 1.00 93.88 89 LYS A N 1
ATOM 709 C CA . LYS A 1 89 ? 5.443 -1.609 10.660 1.00 93.88 89 LYS A CA 1
ATOM 710 C C . LYS A 1 89 ? 6.516 -0.797 11.370 1.00 93.88 89 LYS A C 1
ATOM 712 O O . LYS A 1 89 ? 7.685 -1.151 11.338 1.00 93.88 89 LYS A O 1
ATOM 717 N N . HIS A 1 90 ? 6.098 0.283 12.033 1.00 89.81 90 HIS A N 1
ATOM 718 C CA . HIS A 1 90 ? 6.983 1.121 12.846 1.00 89.81 90 HIS A CA 1
ATOM 719 C C . HIS A 1 90 ? 7.524 0.336 14.046 1.00 89.81 90 HIS A C 1
ATOM 721 O O . HIS A 1 90 ? 6.717 -0.073 14.894 1.00 89.81 90 HIS A O 1
ATOM 727 N N . PRO A 1 91 ? 8.852 0.151 14.169 1.00 89.88 91 PRO A N 1
ATOM 728 C CA . PRO A 1 91 ? 9.444 -0.488 15.337 1.00 89.88 91 PRO A CA 1
ATOM 729 C C . PRO A 1 91 ? 9.054 0.229 16.633 1.00 89.88 91 PRO A C 1
ATOM 731 O O . PRO A 1 91 ? 9.013 1.457 16.690 1.00 89.88 91 PRO A O 1
ATOM 734 N N . GLY A 1 92 ? 8.729 -0.524 17.683 1.00 88.31 92 GLY A N 1
ATOM 735 C CA . GLY A 1 92 ? 8.338 0.042 18.983 1.00 88.31 92 GLY A CA 1
ATOM 736 C C . GLY A 1 92 ? 6.886 0.530 19.083 1.00 88.31 92 GLY A C 1
ATOM 737 O O . GLY A 1 92 ? 6.471 0.970 20.153 1.00 88.31 92 GLY A O 1
ATOM 738 N N . VAL A 1 93 ? 6.084 0.416 18.019 1.00 90.75 93 VAL A N 1
ATOM 739 C CA . VAL A 1 93 ? 4.642 0.704 18.070 1.00 90.75 93 VAL A CA 1
ATOM 740 C C . VAL A 1 93 ? 3.852 -0.585 18.288 1.00 90.75 93 VAL A C 1
ATOM 742 O O . VAL A 1 93 ? 3.794 -1.450 17.418 1.00 90.75 93 VAL A O 1
ATOM 745 N N . GLY A 1 94 ? 3.182 -0.694 19.436 1.00 89.94 94 GLY A N 1
ATOM 746 C CA . GLY A 1 94 ? 2.263 -1.798 19.724 1.00 89.94 94 GLY A CA 1
ATOM 747 C C . GLY A 1 94 ? 2.923 -3.175 19.594 1.00 89.94 94 GLY A C 1
ATOM 748 O O . GLY A 1 94 ? 3.924 -3.448 20.245 1.00 89.94 94 GLY A O 1
ATOM 749 N N . GLN A 1 95 ? 2.342 -4.038 18.757 1.00 92.75 95 GLN A N 1
ATOM 750 C CA . GLN A 1 95 ? 2.820 -5.407 18.506 1.00 92.75 95 GLN A CA 1
ATOM 751 C C . GLN A 1 95 ? 3.701 -5.513 17.248 1.00 92.75 95 GLN A C 1
ATOM 753 O O . GLN A 1 95 ? 3.895 -6.605 16.708 1.00 92.75 95 GLN A O 1
ATOM 758 N N . ASN A 1 96 ? 4.194 -4.386 16.730 1.00 94.44 96 ASN A N 1
ATOM 759 C CA . ASN A 1 96 ? 5.071 -4.390 15.565 1.00 94.44 96 ASN A CA 1
ATOM 760 C C . ASN A 1 96 ? 6.407 -5.083 15.883 1.00 94.44 96 ASN A C 1
ATOM 762 O O . ASN A 1 96 ? 6.875 -5.046 17.026 1.00 94.44 96 ASN A O 1
ATOM 766 N N . PRO A 1 97 ? 7.047 -5.707 14.879 1.00 92.31 97 PRO A N 1
ATOM 767 C CA . PRO A 1 97 ? 8.351 -6.327 15.062 1.00 92.31 97 PRO A CA 1
ATOM 768 C C . PRO A 1 97 ? 9.421 -5.298 15.455 1.00 92.31 97 PRO A C 1
ATOM 770 O O . PRO A 1 97 ? 9.312 -4.106 15.172 1.00 92.31 97 PRO A O 1
ATOM 773 N N . LYS A 1 98 ? 10.499 -5.782 16.090 1.00 91.19 98 LYS A N 1
ATOM 774 C CA . LYS A 1 98 ? 11.644 -4.947 16.505 1.00 91.19 98 LYS A CA 1
ATOM 775 C C . LYS A 1 98 ? 12.396 -4.308 15.334 1.00 91.19 98 LYS A C 1
ATOM 777 O O . LYS A 1 98 ? 13.110 -3.339 15.551 1.00 91.19 98 LYS A O 1
ATOM 782 N N . ARG A 1 99 ? 12.290 -4.901 14.148 1.00 89.56 99 ARG A N 1
ATOM 783 C CA . ARG A 1 99 ? 12.912 -4.470 12.895 1.00 89.56 99 ARG A CA 1
ATOM 784 C C . ARG A 1 99 ? 11.888 -4.652 11.791 1.00 89.56 99 ARG A C 1
ATOM 786 O O . ARG A 1 99 ? 11.185 -5.668 11.789 1.00 89.56 99 ARG A O 1
ATOM 793 N N . PHE A 1 100 ? 11.829 -3.708 10.863 1.00 91.75 100 PHE A N 1
ATOM 794 C CA . PHE A 1 100 ? 11.027 -3.853 9.655 1.00 91.75 100 PHE A CA 1
ATOM 795 C C . PHE A 1 100 ? 11.894 -3.539 8.435 1.00 91.75 100 PHE A C 1
ATOM 797 O O . PHE A 1 100 ? 12.603 -2.529 8.438 1.00 91.75 100 PHE A O 1
ATOM 804 N N . PRO A 1 101 ? 11.923 -4.415 7.419 1.00 90.56 101 PRO A N 1
ATOM 805 C CA . PRO A 1 101 ? 12.822 -4.226 6.297 1.00 90.56 101 PRO A CA 1
ATOM 806 C C . PRO A 1 101 ? 12.390 -3.025 5.459 1.00 90.56 101 PRO A C 1
ATOM 808 O O . PRO A 1 101 ? 11.206 -2.701 5.349 1.00 90.56 101 PRO A O 1
ATOM 811 N N . ASN A 1 102 ? 13.368 -2.397 4.817 1.00 90.94 102 ASN A N 1
ATOM 812 C CA . ASN A 1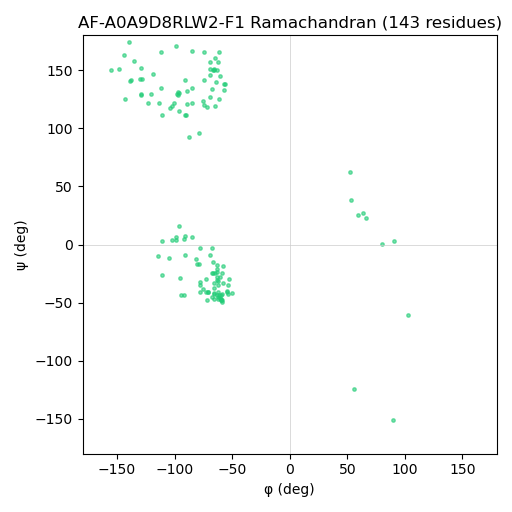 102 ? 13.072 -1.522 3.696 1.00 90.94 102 ASN A CA 1
ATOM 813 C C . ASN A 1 102 ? 12.590 -2.324 2.488 1.00 90.94 102 ASN A C 1
ATOM 815 O O . ASN A 1 102 ? 12.942 -3.493 2.315 1.00 90.94 102 ASN A O 1
ATOM 819 N N . VAL A 1 103 ? 11.851 -1.653 1.604 1.00 91.69 103 VAL A N 1
ATOM 820 C CA . VAL A 1 103 ? 11.577 -2.201 0.278 1.00 91.69 103 VAL A CA 1
ATOM 821 C C . VAL A 1 103 ? 12.895 -2.498 -0.443 1.00 91.69 103 VAL A C 1
ATOM 823 O O . VAL A 1 103 ? 13.816 -1.676 -0.460 1.00 91.69 103 VAL A O 1
ATOM 826 N N . VAL A 1 104 ? 13.001 -3.685 -1.038 1.00 89.75 104 VAL A N 1
ATOM 827 C CA . VAL A 1 104 ? 14.173 -4.048 -1.838 1.00 89.75 104 VAL A CA 1
ATOM 828 C C . VAL A 1 104 ? 14.085 -3.327 -3.178 1.00 89.75 104 VAL A C 1
ATOM 830 O O . VAL A 1 104 ? 13.105 -3.465 -3.909 1.00 89.75 104 VAL A O 1
ATOM 833 N N . MET A 1 105 ? 15.116 -2.551 -3.503 1.00 92.81 105 MET A N 1
ATOM 834 C CA . MET A 1 105 ? 15.205 -1.811 -4.758 1.00 92.81 105 MET A CA 1
ATOM 835 C C . MET A 1 105 ? 16.655 -1.675 -5.223 1.00 92.81 105 MET A C 1
ATOM 837 O O . MET A 1 105 ? 17.583 -1.630 -4.414 1.00 92.81 105 MET A O 1
ATOM 841 N N . SER A 1 106 ? 16.853 -1.577 -6.535 1.00 95.38 106 SER A N 1
ATOM 842 C CA . SER A 1 106 ? 18.147 -1.245 -7.128 1.00 95.38 106 SER A CA 1
ATOM 843 C C . SER A 1 106 ? 18.529 0.210 -6.834 1.00 95.38 106 SER A C 1
ATOM 845 O O . SER A 1 106 ? 17.673 1.103 -6.805 1.00 95.38 106 SER A O 1
ATOM 847 N N . SER A 1 107 ? 19.829 0.467 -6.663 1.00 93.69 107 SER A 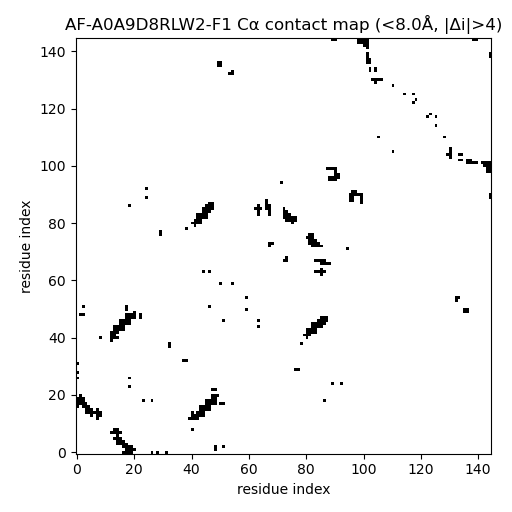N 1
ATOM 848 C CA . SER A 1 107 ? 20.352 1.830 -6.530 1.00 93.69 107 SER A CA 1
ATOM 849 C C . SER A 1 107 ? 20.150 2.631 -7.823 1.00 93.69 107 SER A C 1
ATOM 851 O O . SER A 1 107 ? 19.972 2.067 -8.905 1.00 93.69 107 SER A O 1
ATOM 853 N N . THR A 1 108 ? 20.197 3.963 -7.730 1.00 94.56 108 THR A N 1
ATOM 854 C CA . THR A 1 108 ? 20.181 4.846 -8.911 1.00 94.56 108 THR A CA 1
ATOM 855 C C . THR A 1 108 ? 21.283 4.504 -9.903 1.00 94.56 108 THR A C 1
ATOM 857 O O . THR A 1 108 ? 21.025 4.496 -11.103 1.00 94.56 108 THR A O 1
ATOM 860 N N . ASP A 1 109 ? 22.476 4.182 -9.406 1.00 97.44 109 ASP A N 1
ATOM 861 C CA . ASP A 1 109 ? 23.643 3.904 -10.241 1.00 97.44 109 ASP A CA 1
ATOM 862 C C . ASP A 1 109 ? 23.505 2.572 -10.972 1.00 97.44 109 ASP A C 1
ATOM 864 O O . ASP A 1 109 ? 23.801 2.496 -12.162 1.00 97.44 109 ASP A O 1
ATOM 868 N N . THR A 1 110 ? 22.984 1.542 -10.297 1.00 97.62 110 THR A N 1
ATOM 869 C CA . THR A 1 110 ? 22.675 0.261 -10.940 1.00 97.62 110 THR A CA 1
ATOM 870 C C . THR A 1 110 ? 21.609 0.437 -12.014 1.00 97.62 110 THR A C 1
ATOM 872 O O . THR A 1 110 ? 21.779 -0.076 -13.115 1.00 97.62 110 THR A O 1
ATOM 875 N N . ILE A 1 111 ? 20.538 1.186 -11.726 1.00 97.88 111 ILE A N 1
ATOM 876 C CA . ILE A 1 111 ? 19.487 1.461 -12.717 1.00 97.88 111 ILE A CA 1
ATOM 877 C C . ILE A 1 111 ? 20.084 2.181 -13.928 1.00 97.88 111 ILE A C 1
ATOM 879 O O . ILE A 1 111 ? 19.845 1.759 -15.051 1.00 97.88 111 ILE A O 1
ATOM 883 N N . ARG A 1 112 ? 20.898 3.222 -13.711 1.00 98.00 112 ARG A N 1
ATOM 884 C CA . ARG A 1 112 ? 21.549 3.973 -14.793 1.00 98.00 112 ARG A CA 1
ATOM 885 C C . ARG A 1 112 ? 22.446 3.075 -15.647 1.00 98.00 112 ARG A C 1
ATOM 887 O O . ARG A 1 112 ? 22.331 3.106 -16.864 1.00 98.00 112 ARG A O 1
ATOM 894 N N . LEU A 1 113 ? 23.293 2.258 -15.021 1.00 98.12 113 LEU A N 1
ATOM 895 C CA . LEU A 1 113 ? 24.204 1.358 -15.732 1.00 98.12 113 LEU A CA 1
ATOM 896 C C . LEU A 1 113 ? 23.447 0.317 -16.571 1.00 98.12 113 LEU A C 1
ATOM 898 O O . LEU A 1 113 ? 23.850 0.017 -17.692 1.00 98.12 113 LEU A O 1
ATOM 902 N N . VAL A 1 114 ? 22.352 -0.234 -16.038 1.00 97.75 114 VAL A N 1
ATOM 903 C CA . VAL A 1 114 ? 21.492 -1.171 -16.776 1.00 97.75 114 VAL A CA 1
ATOM 904 C C . VAL A 1 114 ? 20.780 -0.463 -17.929 1.00 97.75 114 VAL A C 1
ATOM 906 O O . VAL A 1 114 ? 20.775 -0.992 -19.037 1.00 97.75 114 VAL A O 1
ATOM 909 N N . ASP A 1 115 ? 20.230 0.731 -17.688 1.00 97.69 115 ASP A N 1
ATOM 910 C CA . ASP A 1 115 ? 19.525 1.532 -18.695 1.00 97.69 115 ASP A CA 1
ATOM 911 C C . ASP A 1 115 ? 20.455 1.912 -19.866 1.00 97.69 115 ASP A C 1
ATOM 913 O O . ASP A 1 115 ? 20.051 1.810 -21.024 1.00 97.69 115 ASP A O 1
ATOM 917 N N . GLU A 1 116 ? 21.697 2.324 -19.583 1.00 97.88 116 GLU A N 1
ATOM 918 C CA . GLU A 1 116 ? 22.698 2.722 -20.589 1.00 97.88 116 GLU A CA 1
ATOM 919 C C . GLU A 1 116 ? 23.145 1.555 -21.477 1.00 97.88 116 GLU A C 1
ATOM 921 O O . GLU A 1 116 ? 23.415 1.749 -22.660 1.00 97.88 116 GLU A O 1
ATOM 926 N N . ARG A 1 117 ? 23.185 0.340 -20.921 1.00 97.75 117 ARG A N 1
ATOM 927 C CA . ARG A 1 117 ? 23.646 -0.868 -21.620 1.00 97.75 117 ARG A CA 1
ATOM 928 C C . ARG A 1 117 ? 22.515 -1.725 -22.177 1.00 97.75 117 ARG A C 1
ATOM 930 O O . ARG A 1 117 ? 22.780 -2.787 -22.728 1.00 97.75 117 ARG A O 1
ATOM 937 N N . TRP A 1 118 ? 21.259 -1.290 -22.061 1.00 98.25 118 TRP A N 1
ATOM 938 C CA . TRP A 1 118 ? 20.100 -2.120 -22.403 1.00 98.25 118 TRP A CA 1
ATOM 939 C C . TRP A 1 118 ? 20.164 -2.700 -23.824 1.00 98.25 118 TRP A C 1
ATOM 941 O O . TRP A 1 118 ? 19.895 -3.883 -24.032 1.00 98.25 118 TRP A O 1
ATOM 951 N N . ALA A 1 119 ? 20.578 -1.879 -24.795 1.00 97.44 119 ALA A N 1
ATOM 952 C CA . ALA A 1 119 ? 20.713 -2.294 -26.189 1.00 97.44 119 ALA A CA 1
ATOM 953 C C . ALA A 1 119 ? 21.775 -3.393 -26.390 1.00 97.44 119 ALA A C 1
ATOM 955 O O . ALA A 1 119 ? 21.611 -4.237 -27.267 1.00 97.44 119 ALA A O 1
ATOM 956 N N . GLU A 1 120 ? 22.826 -3.429 -25.560 1.00 98.12 120 GLU A N 1
ATOM 957 C CA . GLU A 1 120 ? 23.879 -4.453 -25.620 1.00 98.12 120 GLU A CA 1
ATOM 958 C C . GLU A 1 120 ? 23.357 -5.844 -25.235 1.00 98.12 120 GLU A C 1
ATOM 960 O O . GLU A 1 120 ? 23.927 -6.851 -25.651 1.00 98.12 120 GLU A O 1
ATOM 965 N N . TYR A 1 121 ? 22.276 -5.921 -24.452 1.00 97.00 121 TYR A N 1
ATOM 966 C CA . TYR A 1 121 ? 21.735 -7.193 -23.967 1.00 97.00 121 TYR A CA 1
ATOM 967 C C . TYR A 1 121 ? 20.871 -7.927 -24.998 1.00 97.00 121 TYR A C 1
ATOM 969 O O . TYR A 1 121 ? 20.601 -9.112 -24.820 1.00 97.00 121 TYR A O 1
ATOM 977 N N . GLY A 1 122 ? 20.409 -7.248 -26.055 1.00 97.00 122 GLY A N 1
ATOM 978 C CA . GLY A 1 122 ? 19.573 -7.869 -27.089 1.00 97.00 122 GLY A CA 1
ATOM 979 C C . GLY A 1 122 ? 18.206 -8.366 -26.592 1.00 97.00 122 GLY A C 1
ATOM 980 O O . GLY A 1 122 ? 17.656 -9.300 -27.167 1.00 97.00 122 GLY A O 1
ATOM 981 N N . LEU A 1 123 ? 17.653 -7.760 -25.531 1.00 96.50 123 LEU A N 1
ATOM 982 C CA . LEU A 1 123 ? 16.407 -8.196 -24.870 1.00 96.50 123 LEU A CA 1
ATOM 983 C C . LEU A 1 123 ? 15.126 -7.524 -25.407 1.00 96.50 123 LEU A C 1
ATOM 985 O O . LEU A 1 123 ? 14.046 -7.741 -24.864 1.00 96.50 123 LEU A O 1
ATOM 989 N N . GLY A 1 124 ? 15.232 -6.712 -26.462 1.00 96.56 124 GLY A N 1
ATOM 990 C CA . GLY A 1 124 ? 14.110 -5.960 -27.033 1.00 96.56 124 GLY A CA 1
ATOM 991 C C . GLY A 1 124 ? 13.926 -4.575 -26.408 1.00 96.56 124 GLY A C 1
ATOM 992 O O . GLY A 1 124 ? 14.896 -3.936 -25.993 1.00 96.56 124 GLY A O 1
ATOM 993 N N . GLU A 1 125 ? 12.683 -4.083 -26.382 1.00 97.00 125 GLU A N 1
ATOM 994 C CA . GLU A 1 125 ? 12.365 -2.743 -25.873 1.00 97.00 125 GLU A CA 1
ATOM 995 C C . GLU A 1 125 ? 12.753 -2.570 -24.403 1.00 97.00 125 GLU A C 1
ATOM 997 O O . GLU A 1 125 ? 12.671 -3.494 -23.591 1.00 97.00 125 GLU A O 1
ATOM 1002 N N . LYS A 1 126 ? 13.185 -1.354 -24.054 1.00 95.94 126 LYS A N 1
ATOM 1003 C CA . LYS A 1 126 ? 13.579 -1.036 -22.684 1.00 95.94 126 LYS A CA 1
ATOM 1004 C C . LYS A 1 126 ? 12.371 -1.032 -21.760 1.00 95.94 126 LYS A C 1
ATOM 1006 O O . LYS A 1 126 ? 11.427 -0.276 -21.970 1.00 95.94 126 LYS A O 1
ATOM 1011 N N . ILE A 1 127 ? 12.471 -1.795 -20.677 1.00 95.00 127 ILE A N 1
ATOM 1012 C CA . ILE A 1 127 ? 11.484 -1.812 -19.599 1.00 95.00 127 ILE A CA 1
ATOM 1013 C C . ILE A 1 127 ? 11.965 -0.894 -18.474 1.00 95.00 127 ILE A C 1
ATOM 1015 O O . ILE A 1 127 ? 13.108 -0.984 -18.029 1.00 95.00 127 ILE A O 1
ATOM 1019 N N . GLU A 1 128 ? 11.097 -0.004 -17.993 1.00 94.44 128 GLU A N 1
ATOM 1020 C CA . GLU A 1 128 ? 11.440 0.877 -16.878 1.00 94.44 128 GLU A CA 1
ATOM 1021 C C . GLU A 1 128 ? 11.616 0.090 -15.568 1.00 94.44 128 GLU A C 1
ATOM 1023 O O . GLU A 1 128 ? 10.782 -0.738 -15.194 1.00 94.44 128 GLU A O 1
ATOM 1028 N N . SER A 1 129 ? 12.693 0.383 -14.830 1.00 96.12 129 SER A N 1
ATOM 1029 C CA . SER A 1 129 ? 12.950 -0.269 -13.545 1.00 96.12 129 SER A CA 1
ATOM 1030 C C . SER A 1 129 ? 11.838 0.017 -12.520 1.00 96.12 129 SER A C 1
ATOM 1032 O O . SER A 1 129 ? 11.620 1.182 -12.161 1.00 96.12 129 SER A O 1
ATOM 1034 N N . PRO A 1 130 ? 11.210 -1.019 -11.923 1.00 94.81 130 PRO A N 1
ATOM 1035 C CA . PRO A 1 130 ? 10.194 -0.843 -10.882 1.00 94.81 130 PRO A CA 1
ATOM 1036 C C . PRO A 1 130 ? 10.748 -0.184 -9.611 1.00 94.81 130 PRO A C 1
ATOM 1038 O O . PRO A 1 130 ? 10.023 0.463 -8.858 1.00 94.81 130 PRO A O 1
ATOM 1041 N N . SER A 1 131 ? 12.065 -0.247 -9.411 1.00 95.81 131 SER A N 1
ATOM 1042 C CA . SER A 1 131 ? 12.749 0.413 -8.296 1.00 95.81 131 SER A CA 1
ATOM 1043 C C . SER A 1 131 ? 12.531 1.931 -8.275 1.00 95.81 131 SER A C 1
ATOM 1045 O O . SER A 1 131 ? 12.590 2.545 -7.210 1.00 95.81 131 SER A O 1
ATOM 1047 N N . ARG A 1 132 ? 12.236 2.555 -9.428 1.00 94.38 132 ARG A N 1
ATOM 1048 C CA . ARG A 1 132 ? 11.928 3.992 -9.510 1.00 94.38 132 ARG A CA 1
ATOM 1049 C C . ARG A 1 132 ? 10.655 4.346 -8.739 1.00 94.38 132 ARG A C 1
ATOM 1051 O O . ARG A 1 132 ? 10.669 5.314 -7.981 1.00 94.38 132 ARG A O 1
ATOM 1058 N N . ARG A 1 133 ? 9.592 3.541 -8.865 1.00 94.12 133 ARG A N 1
ATOM 1059 C CA . ARG A 1 133 ? 8.344 3.735 -8.104 1.00 94.12 133 ARG A CA 1
ATOM 1060 C C . ARG A 1 133 ? 8.479 3.293 -6.646 1.00 94.12 133 ARG A C 1
ATOM 1062 O O . ARG A 1 133 ? 8.004 3.999 -5.760 1.00 94.12 133 ARG A O 1
ATOM 1069 N N . TYR A 1 134 ? 9.196 2.199 -6.379 1.00 95.31 134 TYR A N 1
ATOM 1070 C CA . TYR A 1 134 ? 9.386 1.687 -5.013 1.00 95.31 134 TYR A CA 1
ATOM 1071 C C . TYR A 1 134 ? 10.204 2.612 -4.121 1.00 95.31 134 TYR A C 1
ATOM 1073 O O . TYR A 1 134 ? 10.004 2.607 -2.913 1.00 95.31 134 TYR A O 1
ATOM 1081 N N . ARG A 1 135 ? 11.057 3.471 -4.689 1.00 92.75 135 ARG A N 1
ATOM 1082 C CA . ARG A 1 135 ? 11.863 4.428 -3.918 1.00 92.75 135 ARG A CA 1
ATOM 1083 C C . ARG A 1 135 ? 11.058 5.300 -2.960 1.00 92.75 135 ARG A C 1
ATOM 1085 O O . ARG A 1 135 ? 11.579 5.677 -1.916 1.00 92.75 135 ARG A O 1
ATOM 1092 N N . LYS A 1 136 ? 9.796 5.601 -3.276 1.00 92.88 136 LYS A N 1
ATOM 1093 C CA . LYS A 1 136 ? 8.927 6.368 -2.373 1.00 92.88 136 LYS A CA 1
ATOM 1094 C C . LYS A 1 136 ? 8.622 5.628 -1.066 1.00 92.88 136 LYS A C 1
ATOM 1096 O O . LYS A 1 136 ? 8.351 6.278 -0.071 1.00 92.88 136 LYS A O 1
ATOM 1101 N N . LEU A 1 137 ? 8.704 4.300 -1.049 1.00 93.38 137 LEU A N 1
ATOM 1102 C CA . LEU A 1 137 ? 8.452 3.458 0.126 1.00 93.38 137 LEU A CA 1
ATOM 1103 C C . LEU A 1 137 ? 9.684 3.313 1.033 1.00 93.38 137 LEU A C 1
ATOM 1105 O O . LEU A 1 137 ? 9.682 2.494 1.949 1.00 93.38 137 LEU A O 1
ATOM 1109 N N . TRP A 1 138 ? 10.766 4.043 0.759 1.00 91.06 138 TRP A N 1
ATOM 1110 C CA . TRP A 1 138 ? 12.001 3.912 1.518 1.00 91.06 138 TRP A CA 1
ATOM 1111 C C . TRP A 1 138 ? 11.868 4.568 2.898 1.00 91.06 138 TRP A C 1
ATOM 1113 O O . TRP A 1 138 ? 11.590 5.759 3.009 1.00 91.06 138 TRP A O 1
ATOM 1123 N N . LEU A 1 139 ? 12.047 3.774 3.954 1.00 88.81 139 LEU A N 1
ATOM 1124 C CA . LEU A 1 139 ? 11.744 4.145 5.340 1.00 88.81 139 LEU A CA 1
ATOM 1125 C C . LEU A 1 139 ? 12.966 4.673 6.100 1.00 88.81 139 LEU A C 1
ATOM 1127 O O . LEU A 1 139 ? 12.828 5.439 7.049 1.00 88.81 139 LEU A O 1
ATOM 1131 N N . SER A 1 140 ? 14.160 4.222 5.717 1.00 86.31 140 SER A N 1
ATOM 1132 C CA . SER A 1 140 ? 15.418 4.451 6.438 1.00 86.31 140 SER A CA 1
ATOM 1133 C C . SER A 1 140 ? 16.605 4.359 5.475 1.00 86.31 140 SER A C 1
ATOM 1135 O O . SER A 1 140 ? 16.543 3.569 4.539 1.00 86.31 140 SER A O 1
ATOM 1137 N N . PRO A 1 141 ? 17.720 5.078 5.696 1.00 80.50 141 PRO A N 1
ATOM 1138 C CA . PRO A 1 141 ? 18.926 4.936 4.877 1.00 80.50 141 PRO A CA 1
ATOM 1139 C C . PRO A 1 141 ? 19.662 3.594 5.070 1.00 80.50 141 PRO A C 1
ATOM 1141 O O . PRO A 1 141 ? 20.607 3.305 4.338 1.00 80.50 141 PRO A O 1
ATOM 1144 N N . ARG A 1 142 ? 19.280 2.775 6.061 1.00 76.38 142 ARG A N 1
ATOM 1145 C CA . ARG A 1 142 ? 19.882 1.455 6.339 1.00 76.38 142 ARG A CA 1
ATOM 1146 C C . ARG A 1 142 ? 19.035 0.325 5.751 1.00 76.38 142 ARG A C 1
ATOM 1148 O O . ARG A 1 142 ? 17.924 0.556 5.310 1.00 76.38 142 ARG A O 1
ATOM 1155 N N . ALA A 1 143 ? 19.527 -0.914 5.745 1.00 69.00 143 ALA A N 1
ATOM 1156 C CA . ALA A 1 143 ? 18.756 -2.064 5.237 1.00 69.00 143 ALA A CA 1
ATOM 1157 C C . ALA A 1 143 ? 17.473 -2.359 6.048 1.00 69.00 143 ALA A C 1
ATOM 1159 O O . ALA A 1 143 ? 16.559 -3.024 5.564 1.00 69.00 143 ALA A O 1
ATOM 1160 N N . GLU A 1 144 ? 17.395 -1.827 7.264 1.00 69.38 144 GLU A N 1
ATOM 1161 C CA . GLU A 1 144 ? 16.260 -1.940 8.169 1.00 69.38 144 GLU A CA 1
ATOM 1162 C C . GLU A 1 144 ? 15.848 -0.564 8.693 1.00 69.38 144 GLU A C 1
ATOM 1164 O O . GLU A 1 144 ? 16.665 0.368 8.789 1.00 69.38 144 GLU A O 1
ATOM 1169 N N . TRP A 1 145 ? 14.562 -0.466 9.006 1.00 66.31 145 TRP A N 1
ATOM 1170 C CA . TRP A 1 145 ? 13.992 0.594 9.817 1.00 66.31 145 TRP A CA 1
ATOM 1171 C C . TRP A 1 145 ? 13.967 0.183 11.287 1.00 66.31 145 TRP A C 1
ATOM 1173 O O . TRP A 1 145 ? 13.628 -0.995 11.572 1.00 66.31 145 TRP A O 1
#

Secondary structure (DSSP, 8-state):
--EEE-TTHHHH-EEEEE--TT--S---HHHHHHHTT--S-SEEEEE-GGGTTT--HHHHHHHHHHH--HHHHEEE-TTS-EEEE-S---TTSTT--S--BPPP---HHHHHHHHHTGGGGT-SSPPPPTHHHHGGG---SSSB-

Nearest PDB structures (foldseek):
  6h6x-assembly1_B  TM=5.771E-01  e=7.984E-03  Pelotomaculum thermopropionicum SI
  4v5p-assembly2_CZ  TM=2.239E-01  e=5.680E+00  Thermus thermophilus HB8

Mean predi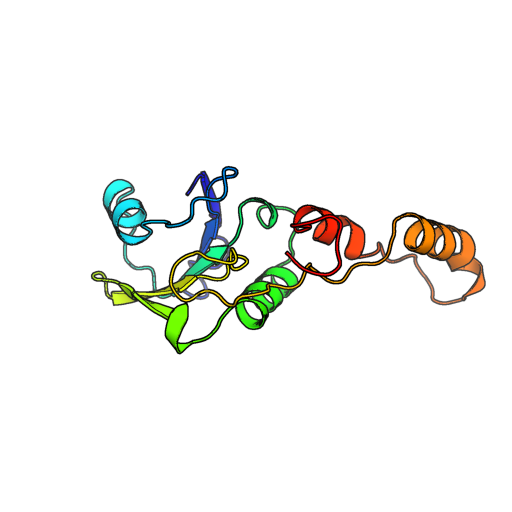cted aligned error: 3.43 Å

pLDDT: mean 94.48, std 5.09, range [66.31, 98.69]

Radius of gyration: 17.55 Å; Cα contacts (8 Å, |Δi|>4): 208; chains: 1; bounding box: 46×24×47 Å

Sequence (145 aa):
ISLFDTRFTEEYGLLLLFADECRPAKVDVEEYLRKNNIHNIKYIALFDYQAAGPMTPSDLLWLAMANSDPRRDVKLLSGGELLLDARSKHPGVGQNPKRFPNVVMSSTDTIRLVDERWAEYGLGEKIESPSRRYRKLWLSPRAEW

Foldseek 3Di:
DPDKDCPCCPPPLEIEAEDDQVPDLDDDVLVVCVVVVNAPRAEYEYEYNLCPDLDDPVRSVVLLVVQDDCVPAWDQDPRRHTYGDSYFFDAPRDPGDNKTFQDDADDPVVQVVCQVCVVVVVPDDDDHGPSVSSVSRGDDPDRID